Protein AF-A0A9P6R506-F1 (afdb_monomer_lite)

Organism: NCBI:txid979702

pLDDT: mean 76.03, std 22.1, range [36.62, 98.19]

Radius of gyration: 35.05 Å; chains: 1; bounding box: 79×46×86 Å

Foldseek 3Di:
DDDDDDDDDDDDDDDDDDDDDDDDDPPPPPPPDDPPPPPPPPDDDPVQVVQVVFFPPDDPPDRGDPPDDTDGDDQADEDEPCVVVVVVVCVVVVNPDDPDPVRYDYDDDPPPPDPDDD

Structure (mmCIF, N/CA/C/O backbone):
data_AF-A0A9P6R506-F1
#
_entry.id   AF-A0A9P6R506-F1
#
loop_
_atom_site.group_PDB
_atom_site.id
_atom_site.type_symbol
_atom_site.label_atom_id
_atom_site.label_alt_id
_atom_site.label_comp_id
_atom_site.label_asym_id
_atom_site.label_entity_id
_atom_site.label_seq_id
_atom_site.pdbx_PDB_ins_code
_atom_site.Cartn_x
_atom_site.Cartn_y
_atom_site.Cartn_z
_atom_site.occupancy
_atom_site.B_iso_or_equiv
_atom_site.auth_seq_id
_atom_site.auth_comp_id
_atom_site.auth_asym_id
_atom_site.auth_atom_id
_atom_site.pdbx_PDB_model_num
ATOM 1 N N . MET A 1 1 ? -40.467 -26.828 16.842 1.00 45.66 1 MET A N 1
ATOM 2 C CA . MET A 1 1 ? -41.068 -27.716 17.862 1.00 45.66 1 MET A CA 1
ATOM 3 C C . MET A 1 1 ? -39.924 -28.580 18.375 1.00 45.66 1 MET A C 1
ATOM 5 O O . MET A 1 1 ? -39.411 -29.373 17.611 1.00 45.66 1 MET A O 1
ATOM 9 N N . LEU A 1 2 ? -39.265 -28.214 19.471 1.00 39.72 2 LEU A N 1
ATOM 10 C CA . LEU A 1 2 ? -39.576 -28.693 20.820 1.00 39.72 2 LEU A CA 1
ATOM 11 C C . LEU A 1 2 ? -39.071 -27.679 21.862 1.00 39.72 2 LEU A C 1
ATOM 13 O O . LEU A 1 2 ? -37.949 -27.188 21.780 1.00 39.72 2 LEU A O 1
ATOM 17 N N . ARG A 1 3 ? -39.958 -27.347 22.804 1.00 39.25 3 ARG A N 1
ATOM 18 C CA . ARG A 1 3 ? -39.741 -26.501 23.982 1.00 39.25 3 ARG A CA 1
ATOM 19 C C . ARG A 1 3 ? -39.314 -27.385 25.157 1.00 39.25 3 ARG A C 1
ATOM 21 O O . ARG A 1 3 ? -39.939 -28.415 25.372 1.00 39.25 3 ARG A O 1
ATOM 28 N N . PHE A 1 4 ? -38.375 -26.914 25.969 1.00 42.75 4 PHE A N 1
ATOM 29 C CA . PHE A 1 4 ? -38.171 -27.350 27.357 1.00 42.75 4 PHE A CA 1
ATOM 30 C C . PHE A 1 4 ? -38.017 -26.059 28.180 1.00 42.75 4 PHE A C 1
ATOM 32 O O . PHE A 1 4 ? -37.032 -25.350 28.028 1.00 42.75 4 PHE A O 1
ATOM 39 N N . SER A 1 5 ? -39.106 -25.476 28.690 1.00 37.62 5 SER A N 1
ATOM 40 C CA . SER A 1 5 ? -39.784 -25.747 29.973 1.00 37.62 5 SER A CA 1
ATOM 41 C C . SER A 1 5 ? -38.892 -25.476 31.189 1.00 37.62 5 SER A C 1
ATOM 43 O O . SER A 1 5 ? -38.139 -26.334 31.634 1.00 37.62 5 SER A O 1
ATOM 45 N N . THR A 1 6 ? -39.008 -24.260 31.720 1.00 48.84 6 THR A N 1
ATOM 46 C CA . THR A 1 6 ? -38.507 -23.838 33.032 1.00 48.84 6 THR A CA 1
ATOM 47 C C . THR A 1 6 ? -39.394 -24.397 34.152 1.00 48.84 6 THR A C 1
ATOM 49 O O . THR A 1 6 ? -40.605 -24.512 33.953 1.00 48.84 6 THR A O 1
ATOM 52 N N . PRO A 1 7 ? -38.866 -24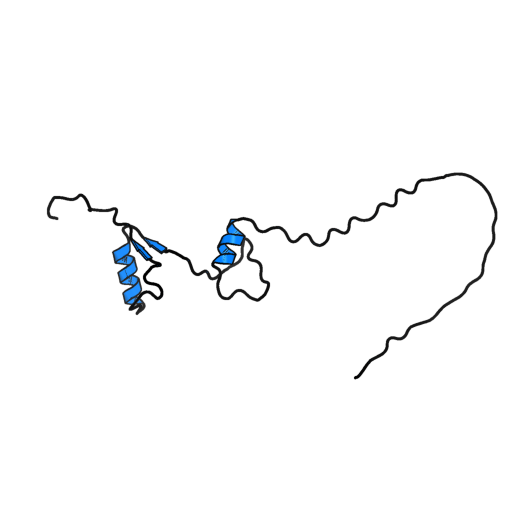.667 35.358 1.00 46.44 7 PRO A N 1
ATOM 53 C CA . PRO A 1 7 ? -39.684 -24.716 36.557 1.00 46.44 7 PRO A CA 1
ATOM 54 C C . PRO A 1 7 ? -39.707 -23.333 37.215 1.00 46.44 7 PRO A C 1
ATOM 56 O O . PRO A 1 7 ? -38.681 -22.787 37.623 1.00 46.44 7 PRO A O 1
ATOM 59 N N . SER A 1 8 ? -40.906 -22.764 37.289 1.00 37.78 8 SER A N 1
ATOM 60 C CA . SER A 1 8 ? -41.249 -21.655 38.167 1.00 37.78 8 SER A CA 1
ATOM 61 C C . SER A 1 8 ? -41.817 -22.189 39.487 1.00 37.78 8 SER A C 1
ATOM 63 O O . SER A 1 8 ? -42.319 -23.309 39.547 1.00 37.78 8 SER A O 1
ATOM 65 N N . LEU A 1 9 ? -41.802 -21.306 40.492 1.00 40.38 9 LEU A N 1
ATOM 66 C CA . LEU A 1 9 ? -42.600 -21.306 41.724 1.00 40.38 9 LEU A CA 1
ATOM 67 C C . LEU A 1 9 ? -42.123 -22.192 42.882 1.00 40.38 9 LEU A C 1
ATOM 69 O O . LEU A 1 9 ? -42.358 -23.390 42.920 1.00 40.38 9 LEU A O 1
ATOM 73 N N . LEU A 1 10 ? -41.678 -21.514 43.943 1.00 40.06 10 LEU A N 1
ATOM 74 C CA . LEU A 1 10 ? -42.286 -21.699 45.258 1.00 40.06 10 LEU A CA 1
ATOM 75 C C . LEU A 1 10 ? -42.409 -20.342 45.958 1.00 40.06 10 LEU A C 1
ATOM 77 O O . LEU A 1 10 ? -41.441 -19.635 46.224 1.00 40.06 10 LEU A O 1
ATOM 81 N N . ARG A 1 11 ? -43.670 -19.979 46.172 1.00 38.72 11 ARG A N 1
ATOM 82 C CA . ARG A 1 11 ? -44.176 -18.795 46.853 1.00 38.72 11 ARG A CA 1
ATOM 83 C C . ARG A 1 11 ? -44.327 -19.160 48.327 1.00 38.72 11 ARG A C 1
ATOM 85 O O . ARG A 1 11 ? -45.177 -19.987 48.642 1.00 38.72 11 ARG A O 1
ATOM 92 N N . SER A 1 12 ? -43.559 -18.545 49.222 1.00 40.38 12 SER A N 1
ATOM 93 C CA . SER A 1 12 ? -43.877 -18.546 50.652 1.00 40.38 12 SER A CA 1
ATOM 94 C C . SER A 1 12 ? -44.577 -17.235 51.012 1.00 40.38 12 SER A C 1
ATOM 96 O O . SER A 1 12 ? -44.123 -16.141 50.684 1.00 40.38 12 SER A O 1
ATOM 98 N N . HIS A 1 13 ? -45.744 -17.365 51.637 1.00 37.62 13 HIS A N 1
ATOM 99 C CA . HIS A 1 13 ? -46.406 -16.275 52.340 1.00 37.62 13 HIS A CA 1
ATOM 100 C C . HIS A 1 13 ? -45.893 -16.265 53.775 1.00 37.62 13 HIS A C 1
ATOM 102 O O . HIS A 1 13 ? -45.792 -17.329 54.383 1.00 37.62 13 HIS A O 1
ATOM 108 N N . SER A 1 14 ? -45.678 -15.081 54.343 1.00 39.38 14 SER A N 1
ATOM 109 C CA . SER A 1 14 ? -45.811 -14.901 55.787 1.00 39.38 14 SER A CA 1
ATOM 110 C C . SER A 1 14 ? -46.214 -13.463 56.123 1.00 39.38 14 SER A C 1
ATOM 112 O O . SER A 1 14 ? -45.450 -12.525 55.930 1.00 39.38 14 SER A O 1
ATOM 114 N N . VAL A 1 15 ? -47.485 -13.355 56.517 1.00 47.72 15 VAL A N 1
ATOM 115 C CA . VAL A 1 15 ? -48.096 -12.563 57.599 1.00 47.72 15 VAL A CA 1
ATOM 116 C C . VAL A 1 15 ? -47.646 -11.109 57.841 1.00 47.72 15 VAL A C 1
ATOM 118 O O . VAL A 1 15 ? -46.525 -10.819 58.246 1.00 47.72 15 VAL A O 1
ATOM 121 N N . SER A 1 16 ? -48.632 -10.210 57.716 1.00 36.62 16 SER A N 1
ATOM 122 C CA . SER A 1 16 ? -48.653 -8.822 58.190 1.00 36.62 16 SER A CA 1
ATOM 123 C C . SER A 1 16 ? -48.391 -8.690 59.693 1.00 36.62 16 SER A C 1
ATOM 125 O O . SER A 1 16 ? -49.169 -9.183 60.506 1.00 36.62 16 SER A O 1
ATOM 127 N N . GLY A 1 17 ? -47.375 -7.906 60.053 1.00 40.00 17 GLY A N 1
ATOM 128 C CA . GLY A 1 17 ? -47.229 -7.301 61.375 1.00 40.00 17 GLY A CA 1
ATOM 129 C C . GLY A 1 17 ? -47.443 -5.793 61.277 1.00 40.00 17 GLY A C 1
ATOM 130 O O . GLY A 1 17 ? -46.624 -5.085 60.696 1.00 40.00 17 GLY A O 1
ATOM 131 N N . PHE A 1 18 ? -48.556 -5.306 61.822 1.00 40.38 18 PHE A N 1
ATOM 132 C CA . PHE A 1 18 ? -48.817 -3.884 62.016 1.00 40.38 18 PHE A CA 1
ATOM 133 C C . PHE A 1 18 ? -48.122 -3.412 63.296 1.00 40.38 18 PHE A C 1
ATOM 135 O O . PHE A 1 18 ? -48.472 -3.863 64.382 1.00 40.38 18 PHE A O 1
ATOM 142 N N . TYR A 1 19 ? -47.211 -2.446 63.176 1.00 39.44 19 TYR A N 1
ATOM 143 C CA . TYR A 1 19 ? -46.828 -1.572 64.282 1.00 39.44 19 TYR A CA 1
ATOM 144 C C . TYR A 1 19 ? -46.882 -0.120 63.806 1.00 39.44 19 TYR A C 1
ATOM 146 O O . TYR A 1 19 ? -46.139 0.302 62.923 1.00 39.44 19 TYR A O 1
ATOM 154 N N . HIS A 1 20 ? -47.805 0.638 64.390 1.00 39.44 20 HIS A N 1
ATOM 155 C CA . HIS A 1 20 ? -47.770 2.095 64.408 1.00 39.44 20 HIS A CA 1
ATOM 156 C C . HIS A 1 20 ? -46.675 2.538 65.387 1.00 39.44 20 HIS A C 1
ATOM 158 O O . HIS A 1 20 ? -46.758 2.175 66.557 1.00 39.44 20 HIS A O 1
ATOM 164 N N . ASN A 1 21 ? -45.730 3.383 64.962 1.00 38.69 21 ASN A N 1
ATOM 165 C CA . ASN A 1 21 ? -45.522 4.667 65.636 1.00 38.69 21 ASN A CA 1
ATOM 166 C C . ASN A 1 21 ? -44.719 5.667 64.784 1.00 38.69 21 ASN A C 1
ATOM 168 O O . ASN A 1 21 ? -43.627 5.410 64.295 1.00 38.69 21 ASN A O 1
ATOM 172 N N . SER A 1 22 ? -45.342 6.825 64.668 1.00 39.78 22 SER A N 1
ATOM 173 C CA . SER A 1 22 ? -44.932 8.173 64.307 1.00 39.78 22 SER A CA 1
ATOM 174 C C . SER A 1 22 ? -43.455 8.601 64.469 1.00 39.78 22 SER A C 1
ATOM 176 O O . SER A 1 22 ? -42.864 8.466 65.536 1.00 39.78 22 SER A O 1
ATOM 178 N N . ARG A 1 23 ? -43.039 9.396 63.466 1.00 44.09 23 ARG A N 1
ATOM 179 C CA . ARG A 1 23 ? -42.157 10.590 63.474 1.00 44.09 23 ARG A CA 1
ATOM 180 C C . ARG A 1 23 ? -40.739 10.461 62.875 1.00 44.09 23 ARG A C 1
ATOM 182 O O . ARG A 1 23 ? -39.934 9.630 63.263 1.00 44.09 23 ARG A O 1
ATOM 189 N N . ILE A 1 24 ? -40.455 11.499 62.075 1.00 49.84 24 ILE A N 1
ATOM 190 C CA . ILE A 1 24 ? -39.170 12.116 61.694 1.00 49.84 24 ILE A CA 1
ATOM 191 C C . ILE A 1 24 ? -38.454 11.549 60.458 1.00 49.84 24 ILE A C 1
ATOM 193 O O . ILE A 1 24 ? -37.938 10.440 60.454 1.00 49.84 24 ILE A O 1
ATOM 197 N N . GLY A 1 25 ? -38.324 12.422 59.450 1.00 42.69 25 GLY A N 1
ATOM 198 C CA . GLY A 1 25 ? -37.244 12.373 58.468 1.00 42.69 25 GLY A CA 1
ATOM 199 C C . GLY A 1 25 ? -37.703 12.113 57.042 1.00 42.69 25 GLY A C 1
ATOM 200 O O . GLY A 1 25 ? -37.516 11.021 56.519 1.00 42.69 25 GLY A O 1
ATOM 201 N N . SER A 1 26 ? -38.221 13.136 56.363 1.00 50.22 26 SER A N 1
ATOM 202 C CA . SER A 1 26 ? -38.190 13.189 54.901 1.00 50.22 26 SER A CA 1
ATOM 203 C C . SER A 1 26 ? -36.733 13.324 54.448 1.00 50.22 26 SER A C 1
ATOM 205 O O . SER A 1 26 ? -36.273 14.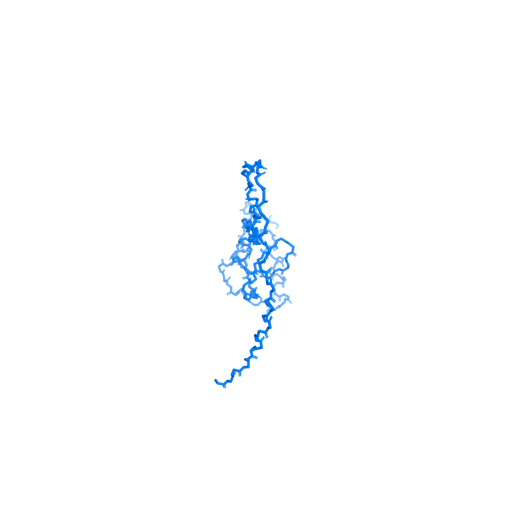411 54.098 1.00 50.22 26 SER A O 1
ATOM 207 N N . SER A 1 27 ? -35.979 12.225 54.490 1.00 54.66 27 SER A N 1
ATOM 208 C CA . SER A 1 27 ? -34.768 12.124 53.697 1.00 54.66 27 SER A CA 1
ATOM 209 C C . SER A 1 27 ? -35.229 11.948 52.254 1.00 54.66 27 SER A C 1
ATOM 211 O O . SER A 1 27 ? -35.790 10.924 51.862 1.00 54.66 27 SER A O 1
ATOM 213 N N . LEU A 1 28 ? -35.043 12.991 51.444 1.00 57.84 28 LEU A N 1
ATOM 214 C CA . LEU A 1 28 ? -34.932 12.823 50.003 1.00 57.84 28 LEU A CA 1
ATOM 215 C C . LEU A 1 28 ? -33.736 11.898 49.787 1.00 57.84 28 LEU A C 1
ATOM 217 O O . LEU A 1 28 ? -32.598 12.344 49.663 1.00 57.84 28 LEU A O 1
ATOM 221 N N . ALA A 1 29 ? -33.989 10.591 49.828 1.00 60.06 29 ALA A N 1
ATOM 222 C CA . ALA A 1 29 ? -33.046 9.587 49.400 1.00 60.06 29 ALA A CA 1
ATOM 223 C C . ALA A 1 29 ? -32.794 9.865 47.920 1.00 60.06 29 ALA A C 1
ATOM 225 O O . ALA A 1 29 ? -33.561 9.454 47.048 1.00 60.06 29 ALA A O 1
ATOM 226 N N . TYR A 1 30 ? -31.743 10.638 47.656 1.00 57.91 30 TYR A N 1
ATOM 227 C CA . TYR A 1 30 ? -31.151 10.808 46.346 1.00 57.91 30 TYR A CA 1
ATOM 228 C C . TYR A 1 30 ? -30.805 9.394 45.882 1.00 57.91 30 TYR A C 1
ATOM 230 O O . TYR A 1 30 ? -29.798 8.822 46.304 1.00 57.91 30 TYR A O 1
ATOM 238 N N . ARG A 1 31 ? -31.699 8.770 45.104 1.00 61.91 31 ARG A N 1
ATOM 239 C CA . ARG A 1 31 ? -31.432 7.477 44.478 1.00 61.91 31 ARG A CA 1
ATOM 240 C C . ARG A 1 31 ? -30.222 7.708 43.589 1.00 61.91 31 ARG A C 1
ATOM 242 O O . ARG A 1 31 ? -30.350 8.248 42.495 1.00 61.91 31 ARG A O 1
ATOM 249 N N . ARG A 1 32 ? -29.041 7.341 44.081 1.00 62.81 32 ARG A N 1
ATOM 250 C CA . ARG A 1 32 ? -27.844 7.206 43.261 1.00 62.81 32 ARG A CA 1
ATOM 251 C C . ARG A 1 32 ? -28.146 6.076 42.288 1.00 62.81 32 ARG A C 1
ATOM 253 O O . ARG A 1 32 ? -27.999 4.905 42.623 1.00 62.81 32 ARG A O 1
ATOM 260 N N . MET A 1 33 ? -28.668 6.428 41.119 1.00 68.94 33 MET A N 1
ATOM 261 C CA . MET A 1 33 ? -28.705 5.505 40.000 1.00 68.94 33 MET A CA 1
ATOM 262 C C . MET A 1 33 ? -27.252 5.220 39.642 1.00 68.94 33 MET A C 1
ATOM 264 O O . MET A 1 33 ? -26.480 6.141 39.375 1.00 68.94 33 MET A O 1
ATOM 268 N N . LEU A 1 34 ? -26.860 3.952 39.718 1.00 68.12 34 LEU A N 1
ATOM 269 C CA . LEU A 1 34 ? -25.577 3.516 39.192 1.00 68.12 34 LEU A CA 1
ATOM 270 C C . LEU A 1 34 ? -25.589 3.827 37.694 1.00 68.12 34 LEU A C 1
ATOM 272 O O . LEU A 1 34 ? -26.458 3.340 36.972 1.00 68.12 34 LEU A O 1
ATOM 276 N N . ALA A 1 35 ? -24.663 4.670 37.240 1.00 68.50 35 ALA A N 1
ATOM 277 C CA . ALA A 1 35 ? -24.466 4.904 35.821 1.00 68.50 35 ALA A CA 1
ATOM 278 C C . ALA A 1 35 ? -24.016 3.580 35.197 1.00 68.50 35 ALA A C 1
ATOM 280 O O . ALA A 1 35 ? -22.897 3.126 35.425 1.00 68.50 35 ALA A O 1
ATOM 281 N N . THR A 1 36 ? -24.904 2.925 34.450 1.00 59.38 36 THR A N 1
ATOM 282 C CA . THR A 1 36 ? -24.515 1.813 33.590 1.00 59.38 36 THR A CA 1
ATOM 283 C C . THR A 1 36 ? -23.682 2.412 32.469 1.00 59.38 36 THR A C 1
ATOM 285 O O . THR A 1 36 ? -24.216 2.946 31.501 1.00 59.38 36 THR A O 1
ATOM 288 N N . THR A 1 37 ? -22.360 2.384 32.611 1.00 60.94 37 THR A N 1
ATOM 289 C CA . THR A 1 37 ? -21.473 2.573 31.472 1.00 60.94 37 THR A CA 1
ATOM 290 C C . THR A 1 37 ? -21.696 1.375 30.561 1.00 60.94 37 THR A C 1
ATOM 292 O O . THR A 1 37 ? -21.141 0.299 30.770 1.00 60.94 37 THR A O 1
ATOM 295 N N . THR A 1 38 ? -22.559 1.534 29.554 1.00 58.88 38 THR A N 1
ATOM 296 C CA . THR A 1 38 ? -22.519 0.690 28.359 1.00 58.88 38 THR A CA 1
ATOM 297 C C . THR A 1 38 ? -21.053 0.624 27.974 1.00 58.88 38 THR A C 1
ATOM 299 O O . THR A 1 38 ? -20.453 1.687 27.818 1.00 58.88 38 THR A O 1
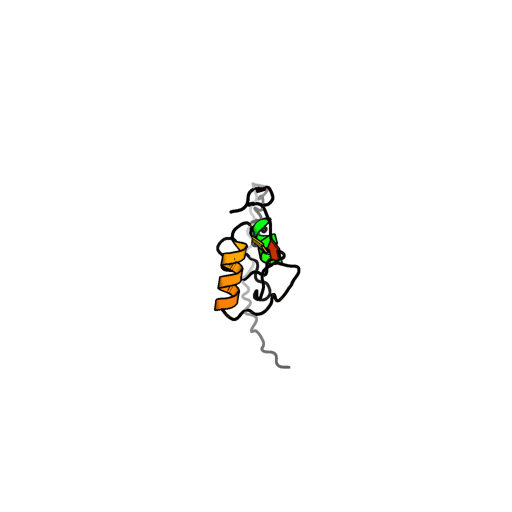ATOM 302 N N . THR A 1 39 ? -20.458 -0.571 27.943 1.00 59.28 39 THR A N 1
ATOM 303 C CA . THR A 1 39 ? -19.044 -0.793 27.605 1.00 59.28 39 THR A CA 1
ATOM 304 C C . THR A 1 39 ? -18.667 0.119 26.447 1.00 59.28 39 THR A C 1
ATOM 306 O O . THR A 1 39 ? -19.066 -0.131 25.308 1.00 59.28 39 THR A O 1
ATOM 309 N N . ALA A 1 40 ? -18.016 1.240 26.759 1.00 61.62 40 ALA A N 1
ATOM 310 C CA . ALA A 1 40 ? -17.825 2.301 25.793 1.00 61.62 40 ALA A CA 1
ATOM 311 C C . ALA A 1 40 ? -16.792 1.776 24.810 1.00 61.62 40 ALA A C 1
ATOM 313 O O . ALA A 1 40 ? -15.606 1.692 25.141 1.00 61.62 40 ALA A O 1
ATOM 314 N N . VAL A 1 41 ? -17.259 1.348 23.635 1.00 72.69 41 VAL A N 1
ATOM 315 C CA . VAL A 1 41 ? -16.387 0.981 22.525 1.00 72.69 41 VAL A CA 1
ATOM 316 C C . VAL A 1 41 ? -15.515 2.199 22.283 1.00 72.69 41 VAL A C 1
ATOM 318 O O . VAL A 1 41 ? -16.007 3.245 21.862 1.00 72.69 41 VAL A O 1
ATOM 321 N N . GLN A 1 42 ? -14.234 2.083 22.628 1.00 84.75 42 GLN A N 1
ATOM 322 C CA . GLN A 1 42 ? -13.306 3.191 22.478 1.00 84.75 42 GLN A CA 1
ATOM 323 C C . GLN A 1 42 ? -13.311 3.608 21.006 1.00 84.75 42 GLN A C 1
ATOM 325 O O . GLN A 1 42 ? -13.138 2.746 20.138 1.00 84.75 42 GLN A O 1
ATOM 330 N N . PRO A 1 43 ? -13.560 4.882 20.676 1.00 92.44 43 PRO A N 1
ATOM 331 C CA . PRO A 1 43 ? -13.580 5.304 19.286 1.00 92.44 43 PRO A CA 1
ATOM 332 C C . PRO A 1 43 ? -12.210 5.045 18.652 1.00 92.44 43 PRO A C 1
ATOM 334 O O . PRO A 1 43 ? -11.181 5.182 19.308 1.00 92.44 43 PRO A O 1
ATOM 337 N N . GLN A 1 44 ? -12.189 4.633 17.384 1.00 96.38 44 GLN A N 1
ATOM 338 C CA . GLN A 1 44 ? -10.926 4.505 16.660 1.00 96.38 44 GLN A CA 1
ATOM 339 C C . GLN A 1 44 ? -10.336 5.878 16.354 1.00 96.38 44 GLN A C 1
ATOM 341 O O . GLN A 1 44 ? -11.063 6.802 15.958 1.00 96.38 44 GLN A O 1
ATOM 346 N N . ASN A 1 45 ? -9.015 5.986 16.458 1.00 97.44 45 ASN A N 1
ATOM 347 C CA . ASN A 1 45 ? -8.302 7.150 15.949 1.00 97.44 45 ASN A CA 1
ATOM 348 C C . ASN A 1 45 ? -8.248 7.133 14.405 1.00 97.44 45 ASN A C 1
ATOM 350 O O . ASN A 1 45 ? -8.678 6.184 13.743 1.00 97.44 45 ASN A O 1
ATOM 354 N N . MET A 1 46 ? -7.749 8.215 13.807 1.00 98.19 46 MET A N 1
ATOM 355 C CA . MET A 1 46 ? -7.695 8.347 12.347 1.00 98.19 46 MET A CA 1
ATOM 356 C C . MET A 1 46 ? -6.797 7.292 11.684 1.00 98.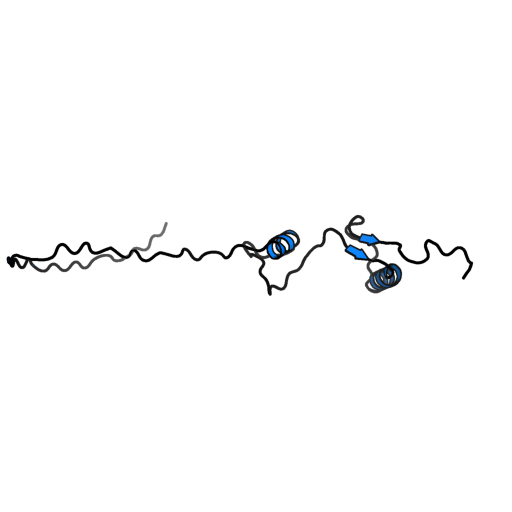19 46 MET A C 1
ATOM 358 O O . MET A 1 46 ? -7.154 6.779 10.627 1.00 98.19 46 MET A O 1
ATOM 362 N N . ILE A 1 47 ? -5.675 6.934 12.311 1.00 97.56 47 ILE A N 1
ATOM 363 C CA . ILE A 1 47 ? -4.735 5.937 11.786 1.00 97.56 47 ILE A CA 1
ATOM 364 C C . ILE A 1 47 ? -5.381 4.552 11.774 1.00 97.56 47 ILE A C 1
ATOM 366 O O . ILE A 1 47 ? -5.364 3.891 10.743 1.00 97.56 47 ILE A O 1
ATOM 370 N N . GLU A 1 48 ? -6.027 4.144 12.867 1.00 97.75 48 GLU A N 1
ATOM 371 C CA . GLU A 1 48 ? -6.748 2.867 12.959 1.00 97.75 48 GLU A CA 1
ATOM 372 C C . GLU A 1 48 ? -7.826 2.747 11.873 1.00 97.75 48 GLU A C 1
ATOM 374 O O . GLU A 1 48 ? -7.931 1.715 11.213 1.00 97.75 48 GLU A O 1
ATOM 379 N N . LYS A 1 49 ? -8.571 3.830 11.614 1.00 97.69 49 LYS A N 1
ATOM 380 C CA . LYS A 1 49 ? -9.571 3.876 10.535 1.00 97.69 49 LYS A CA 1
ATOM 381 C C . LYS A 1 49 ? -8.944 3.750 9.146 1.00 97.69 49 LYS A C 1
ATOM 383 O O . LYS A 1 49 ? -9.479 3.033 8.303 1.00 97.69 49 LYS A O 1
ATOM 388 N N . ILE A 1 50 ? -7.831 4.443 8.892 1.00 98.00 50 ILE A N 1
ATOM 389 C CA . ILE A 1 50 ? -7.113 4.364 7.611 1.00 98.00 50 ILE A CA 1
ATOM 390 C C . ILE A 1 50 ? -6.575 2.949 7.400 1.00 98.00 50 ILE A C 1
ATOM 392 O O . ILE A 1 50 ? -6.805 2.361 6.348 1.00 98.00 50 ILE A O 1
ATOM 396 N N . VAL A 1 51 ? -5.914 2.374 8.405 1.00 97.88 51 VAL A N 1
ATOM 397 C CA . VAL A 1 51 ? -5.376 1.013 8.328 1.00 97.88 51 VAL A CA 1
ATOM 398 C C . VAL A 1 51 ? -6.503 0.007 8.099 1.00 97.88 51 VAL A C 1
ATOM 400 O O . VAL A 1 51 ? -6.403 -0.804 7.182 1.00 97.88 51 VAL A O 1
ATOM 403 N N . GLN A 1 52 ? -7.609 0.103 8.845 1.00 97.62 52 GLN A N 1
ATOM 404 C CA . GLN A 1 52 ? -8.767 -0.773 8.655 1.00 97.62 52 GLN A CA 1
ATOM 405 C C . GLN A 1 52 ? -9.363 -0.670 7.247 1.00 97.62 52 GLN A C 1
ATOM 407 O O . GLN A 1 52 ? -9.779 -1.683 6.693 1.00 97.62 52 GLN A O 1
ATOM 412 N N . ARG A 1 53 ? -9.375 0.522 6.637 1.00 97.12 53 ARG A N 1
ATOM 413 C CA . ARG A 1 53 ? -9.868 0.719 5.264 1.00 97.12 53 ARG A CA 1
ATOM 414 C C . ARG A 1 53 ? -9.052 -0.050 4.218 1.00 97.12 53 ARG A C 1
ATOM 416 O O . ARG A 1 53 ? -9.629 -0.503 3.233 1.00 97.12 53 ARG A O 1
ATOM 423 N N . TYR A 1 54 ? -7.738 -0.178 4.411 1.00 98.00 54 TYR A N 1
ATOM 424 C CA . TYR A 1 54 ? -6.839 -0.889 3.488 1.00 98.00 54 TYR A CA 1
ATOM 425 C C . TYR A 1 54 ? -6.529 -2.327 3.917 1.00 98.00 54 TYR A C 1
ATOM 427 O O . TYR A 1 54 ? -5.825 -3.040 3.195 1.00 98.00 54 TYR A O 1
ATOM 435 N N . ALA A 1 55 ? -7.027 -2.758 5.075 1.00 97.94 55 ALA A N 1
ATOM 436 C CA . ALA A 1 55 ? -6.834 -4.107 5.567 1.00 97.94 55 ALA A CA 1
ATOM 437 C C . ALA A 1 55 ? -7.562 -5.124 4.677 1.00 97.94 55 ALA A C 1
ATOM 439 O O . ALA A 1 55 ? -8.653 -4.878 4.160 1.00 97.94 55 ALA A O 1
ATOM 440 N N . VAL A 1 56 ? -6.936 -6.278 4.490 1.00 97.12 56 VAL A N 1
ATOM 441 C CA . VAL A 1 56 ? -7.492 -7.406 3.742 1.00 97.12 56 VAL A CA 1
ATOM 442 C C . VAL A 1 56 ? -7.584 -8.613 4.658 1.00 97.12 56 VAL A C 1
ATOM 444 O O . VAL A 1 56 ? -6.830 -8.719 5.622 1.00 97.12 56 VAL A O 1
ATOM 447 N N . ASP A 1 57 ? -8.531 -9.499 4.359 1.00 96.19 57 ASP A N 1
ATOM 448 C CA . ASP A 1 57 ? -8.712 -10.769 5.069 1.00 96.19 57 ASP A CA 1
ATOM 449 C C . ASP A 1 57 ? -8.967 -10.612 6.585 1.00 96.19 57 ASP A C 1
ATOM 451 O O . ASP A 1 57 ? -8.656 -11.497 7.380 1.00 96.19 57 ASP A O 1
ATOM 455 N N . LEU A 1 58 ? -9.573 -9.486 6.993 1.00 95.56 58 LEU A N 1
ATOM 456 C CA . LEU A 1 58 ? -10.035 -9.287 8.366 1.00 95.56 58 LEU A CA 1
ATOM 457 C C . LEU A 1 58 ? -11.242 -10.197 8.675 1.00 95.56 58 LEU A C 1
ATOM 459 O O . LEU A 1 58 ? -12.196 -10.234 7.890 1.00 95.56 58 LEU A O 1
ATOM 463 N N . PRO A 1 59 ? -11.257 -10.870 9.839 1.00 94.06 59 PRO A N 1
ATOM 464 C CA . PRO A 1 59 ? -12.434 -11.538 10.369 1.00 94.06 59 PRO A CA 1
ATOM 465 C C . PRO A 1 59 ? -13.665 -10.621 10.418 1.00 94.06 59 PRO A C 1
ATOM 467 O O . PRO A 1 59 ? -13.542 -9.423 10.706 1.00 94.06 59 PRO A O 1
ATOM 470 N N . PRO A 1 60 ? -14.875 -11.170 10.208 1.00 91.69 60 PRO A N 1
ATOM 471 C CA . PRO A 1 60 ? -16.104 -10.402 10.336 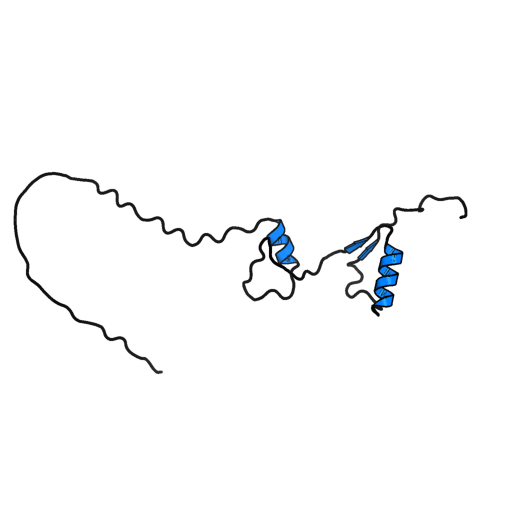1.00 91.69 60 PRO A CA 1
ATOM 472 C C . PRO A 1 60 ? -16.187 -9.703 11.696 1.00 91.69 60 PRO A C 1
ATOM 474 O O . PRO A 1 60 ? -15.974 -10.323 12.737 1.00 91.69 60 PRO A O 1
ATOM 477 N N . ASN A 1 61 ? -16.536 -8.417 11.682 1.00 89.38 61 ASN A N 1
ATOM 478 C CA . ASN A 1 61 ? -16.681 -7.565 12.869 1.00 89.38 61 ASN A CA 1
ATOM 479 C C . ASN A 1 61 ? -15.388 -7.290 13.661 1.00 89.38 61 ASN A C 1
ATOM 481 O O . ASN A 1 61 ? -15.462 -6.680 14.730 1.00 89.38 61 ASN A O 1
ATOM 485 N N . GLN A 1 62 ? -14.205 -7.666 13.158 1.00 93.00 62 GLN A N 1
ATOM 486 C CA . GLN A 1 62 ? -12.957 -7.229 13.779 1.00 93.00 62 GLN A CA 1
ATOM 487 C C . GLN A 1 62 ? -12.728 -5.733 13.531 1.00 93.00 62 GLN A C 1
ATOM 489 O O . GLN A 1 62 ? -12.831 -5.233 12.411 1.00 93.00 62 GLN A O 1
ATOM 494 N N . THR A 1 63 ? -12.398 -5.016 14.603 1.00 95.06 63 THR A N 1
ATOM 495 C CA . THR A 1 63 ? -11.992 -3.608 14.560 1.00 95.06 63 THR A CA 1
ATOM 496 C C . THR A 1 63 ? -10.486 -3.534 14.752 1.00 95.06 63 THR A C 1
ATOM 498 O O . THR A 1 63 ? -9.994 -4.082 15.734 1.00 95.06 63 THR A O 1
ATOM 501 N N . VAL A 1 64 ? -9.771 -2.855 13.852 1.00 96.62 64 VAL A N 1
ATOM 502 C CA . VAL A 1 64 ? -8.309 -2.709 13.956 1.00 96.62 64 VAL A CA 1
ATOM 503 C C . VAL A 1 64 ? -7.952 -1.766 15.100 1.00 96.62 64 VAL A C 1
ATOM 505 O O . VAL A 1 64 ? -8.545 -0.689 15.230 1.00 96.62 64 VAL A O 1
ATOM 508 N N . ARG A 1 65 ? -6.963 -2.151 15.903 1.00 96.62 65 ARG A N 1
ATOM 509 C CA . ARG A 1 65 ? -6.409 -1.361 17.005 1.00 96.62 65 ARG A CA 1
ATOM 510 C C . ARG A 1 65 ? -4.892 -1.287 16.940 1.00 96.62 65 ARG A C 1
ATOM 512 O O . ARG A 1 65 ? -4.230 -2.111 16.316 1.00 96.62 65 ARG A O 1
ATOM 519 N N . SER A 1 66 ? -4.333 -0.276 17.599 1.00 96.12 66 SER A N 1
ATOM 520 C CA . SER A 1 66 ? -2.884 -0.206 17.805 1.00 96.12 66 SER A CA 1
ATOM 521 C C . SER A 1 66 ? -2.364 -1.483 18.478 1.00 96.12 66 SER A C 1
ATOM 523 O O . SER A 1 66 ? -2.919 -1.925 19.483 1.00 96.12 66 SER A O 1
ATOM 525 N N . GLY A 1 67 ? -1.294 -2.056 17.926 1.00 95.69 67 GLY A N 1
ATOM 526 C CA . GLY A 1 67 ? -0.724 -3.334 18.361 1.00 95.69 67 GLY A CA 1
ATOM 527 C C . GLY A 1 67 ? -1.174 -4.542 17.534 1.00 95.69 67 GLY A C 1
ATOM 528 O O . GLY A 1 67 ? -0.534 -5.588 17.620 1.00 95.69 67 GLY A O 1
ATOM 529 N N . ASP A 1 68 ? -2.205 -4.401 16.697 1.00 95.69 68 ASP A N 1
ATOM 530 C CA . ASP A 1 68 ? -2.628 -5.476 15.802 1.00 95.69 68 ASP A CA 1
ATOM 531 C C . ASP A 1 68 ? -1.606 -5.709 14.680 1.00 95.69 68 ASP A C 1
ATOM 533 O O . ASP A 1 68 ? -1.120 -4.773 14.037 1.00 95.69 68 ASP A O 1
ATOM 537 N N . PHE A 1 69 ? -1.347 -6.982 14.376 1.00 96.44 69 PHE A N 1
ATOM 538 C CA . PHE A 1 69 ? -0.720 -7.378 13.118 1.00 96.44 69 PHE A CA 1
ATOM 539 C C . PHE A 1 69 ? -1.792 -7.508 12.043 1.00 96.44 69 PHE A C 1
ATOM 541 O O .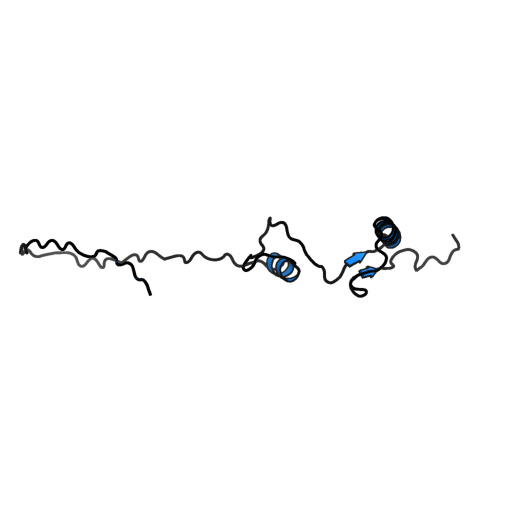 PHE A 1 69 ? -2.715 -8.313 12.159 1.00 96.44 69 PHE A O 1
ATOM 548 N N . VAL A 1 70 ? -1.655 -6.721 10.981 1.00 96.94 70 VAL A N 1
ATOM 549 C CA . VAL A 1 70 ? -2.631 -6.655 9.893 1.00 96.94 70 VAL A CA 1
ATOM 550 C C . VAL A 1 70 ? -1.960 -6.862 8.544 1.00 96.94 70 VAL A C 1
ATOM 552 O O . VAL A 1 70 ? -0.828 -6.434 8.319 1.00 96.94 70 VAL A O 1
ATOM 555 N N . THR A 1 71 ? -2.693 -7.475 7.618 1.00 98.00 71 THR A N 1
ATOM 556 C CA . THR A 1 71 ? -2.322 -7.481 6.201 1.00 98.00 71 THR A CA 1
ATOM 557 C C . THR A 1 71 ? -3.044 -6.330 5.522 1.00 98.00 71 THR A C 1
ATOM 559 O O . THR A 1 71 ? -4.263 -6.211 5.638 1.00 98.00 71 THR A O 1
ATOM 562 N N . ILE A 1 72 ? -2.308 -5.483 4.803 1.00 97.31 72 ILE A N 1
ATOM 563 C CA . ILE A 1 72 ? -2.877 -4.351 4.067 1.00 97.31 72 ILE A CA 1
ATOM 564 C C . ILE A 1 72 ? -2.606 -4.468 2.572 1.00 97.31 72 ILE A C 1
ATOM 566 O O . ILE A 1 72 ? -1.620 -5.065 2.137 1.00 97.31 72 ILE A O 1
ATOM 570 N N . ARG A 1 73 ? -3.464 -3.829 1.779 1.00 97.31 73 ARG A N 1
ATOM 571 C CA . ARG A 1 73 ? -3.237 -3.587 0.357 1.00 97.31 73 ARG A CA 1
ATOM 572 C C . ARG A 1 73 ? -3.161 -2.079 0.115 1.00 97.31 73 ARG A C 1
ATOM 574 O O . ARG A 1 73 ? -4.208 -1.449 -0.008 1.00 97.31 73 ARG A O 1
ATOM 581 N N . PRO A 1 74 ? -1.953 -1.498 0.046 1.00 96.88 74 PRO A N 1
ATOM 582 C CA . PRO A 1 74 ? -1.785 -0.070 -0.200 1.00 96.88 74 PRO A CA 1
ATOM 583 C C . PRO A 1 74 ? -2.402 0.359 -1.534 1.00 96.88 74 PRO A C 1
ATOM 585 O O . PRO A 1 74 ? -2.453 -0.429 -2.479 1.00 96.88 74 PRO A O 1
ATOM 588 N N . GLU A 1 75 ? -2.821 1.616 -1.642 1.00 96.62 75 GLU A N 1
ATOM 589 C CA . GLU A 1 75 ? -3.309 2.174 -2.910 1.00 96.62 75 GLU A CA 1
ATOM 590 C C . GLU A 1 75 ? -2.165 2.485 -3.874 1.00 96.62 75 GLU A C 1
ATOM 592 O O . GLU A 1 75 ? -2.207 2.083 -5.036 1.00 96.62 75 GLU A O 1
ATOM 597 N N . HIS A 1 76 ? -1.106 3.105 -3.346 1.00 96.94 76 HIS A N 1
ATOM 598 C CA . HIS A 1 76 ? 0.118 3.421 -4.067 1.00 96.94 76 HIS A CA 1
ATOM 599 C C . HIS A 1 76 ? 1.356 2.981 -3.291 1.00 96.94 76 HIS A C 1
ATOM 601 O O . HIS A 1 76 ? 1.354 2.934 -2.060 1.00 96.94 76 HIS A O 1
ATOM 607 N N . ILE A 1 77 ? 2.417 2.660 -4.029 1.00 94.81 77 ILE A N 1
ATOM 608 C CA . ILE A 1 77 ? 3.732 2.321 -3.482 1.00 94.81 77 ILE A CA 1
ATOM 609 C C . ILE A 1 77 ? 4.743 3.213 -4.183 1.00 94.81 77 ILE A C 1
ATOM 611 O O . ILE A 1 77 ? 4.924 3.100 -5.394 1.00 94.81 77 ILE A O 1
ATOM 615 N N . LEU A 1 78 ? 5.383 4.098 -3.427 1.00 94.38 78 LEU A N 1
ATOM 616 C CA . LEU A 1 78 ? 6.375 5.018 -3.961 1.00 94.38 78 LEU A CA 1
ATOM 617 C C . LEU A 1 78 ? 7.782 4.471 -3.733 1.00 94.38 78 LEU A C 1
ATOM 619 O O . LEU A 1 78 ? 8.121 4.046 -2.630 1.00 94.38 78 LEU A O 1
ATOM 623 N N . THR A 1 79 ? 8.613 4.520 -4.769 1.00 92.00 79 THR A N 1
ATOM 624 C CA . THR A 1 79 ? 10.064 4.403 -4.627 1.00 92.00 79 THR A CA 1
ATOM 625 C C . THR A 1 79 ? 10.738 5.549 -5.370 1.00 92.00 79 THR A C 1
ATOM 627 O O . THR A 1 79 ? 10.274 5.991 -6.422 1.00 92.00 79 THR A O 1
ATOM 630 N N . HIS A 1 80 ? 11.826 6.033 -4.790 1.00 89.25 80 HIS A N 1
ATOM 631 C CA . HIS A 1 80 ? 12.766 6.948 -5.413 1.00 89.25 80 HIS A CA 1
ATOM 632 C C . HIS A 1 80 ? 14.156 6.316 -5.285 1.00 89.25 80 HIS A C 1
ATOM 634 O O . HIS A 1 80 ? 14.423 5.604 -4.307 1.00 89.25 80 HIS A O 1
ATOM 640 N N . ASP A 1 81 ? 14.985 6.478 -6.317 1.00 82.94 81 ASP A N 1
ATOM 641 C CA . ASP A 1 81 ? 16.417 6.115 -6.378 1.00 82.94 81 ASP A CA 1
ATOM 642 C C . ASP A 1 81 ? 16.782 4.628 -6.208 1.00 82.94 81 ASP A C 1
ATOM 644 O O . ASP A 1 81 ? 17.883 4.197 -6.539 1.00 82.94 81 ASP A O 1
ATOM 648 N N . ASN A 1 82 ? 15.833 3.798 -5.782 1.00 85.94 82 ASN A N 1
ATOM 649 C CA . ASN A 1 82 ? 16.000 2.369 -5.527 1.00 85.94 82 ASN A CA 1
ATOM 650 C C . ASN A 1 82 ? 15.250 1.496 -6.540 1.00 85.94 82 ASN A C 1
ATOM 652 O O . ASN A 1 82 ? 15.247 0.267 -6.424 1.00 85.94 82 ASN A O 1
ATOM 656 N N . THR A 1 83 ? 14.634 2.108 -7.555 1.00 85.81 83 THR A N 1
ATOM 657 C CA . THR A 1 83 ? 13.821 1.427 -8.571 1.00 85.81 83 THR A CA 1
ATOM 658 C C . THR A 1 83 ? 14.556 0.234 -9.191 1.00 85.81 83 THR A C 1
ATOM 660 O O . THR A 1 83 ? 13.982 -0.847 -9.310 1.00 85.81 83 THR A O 1
ATOM 663 N N . GLY A 1 84 ? 15.850 0.376 -9.508 1.00 87.00 84 GLY A N 1
ATOM 664 C CA . GLY A 1 84 ? 16.661 -0.710 -10.073 1.00 87.00 84 GLY A CA 1
ATOM 665 C C . GLY A 1 84 ? 16.826 -1.916 -9.135 1.00 87.00 84 GLY A C 1
ATOM 666 O O . GLY A 1 84 ? 16.669 -3.065 -9.563 1.00 87.00 84 GLY A O 1
ATOM 667 N N . ALA A 1 85 ? 17.078 -1.674 -7.846 1.00 89.31 85 ALA A N 1
ATOM 668 C CA . ALA A 1 85 ? 17.202 -2.730 -6.841 1.00 89.31 85 ALA A CA 1
ATOM 669 C C . ALA A 1 85 ? 15.855 -3.429 -6.588 1.00 89.31 85 ALA A C 1
ATOM 671 O O . ALA A 1 85 ? 15.789 -4.661 -6.554 1.00 89.31 85 ALA A O 1
ATOM 672 N N . VAL A 1 86 ? 14.764 -2.658 -6.501 1.00 91.62 86 VAL A N 1
ATOM 673 C CA . VAL A 1 86 ? 13.399 -3.188 -6.348 1.00 91.62 86 VAL A CA 1
ATOM 674 C C . VAL A 1 86 ? 13.027 -4.079 -7.534 1.00 91.62 86 VAL A C 1
ATOM 676 O O . VAL A 1 86 ? 12.614 -5.222 -7.334 1.00 91.62 86 VAL A O 1
ATOM 679 N N . ILE A 1 87 ? 13.235 -3.610 -8.769 1.00 90.25 87 ILE A N 1
ATOM 680 C CA . ILE A 1 87 ? 12.956 -4.395 -9.983 1.00 90.25 87 ILE A CA 1
ATOM 681 C C . ILE A 1 87 ? 13.767 -5.696 -9.986 1.00 90.25 87 ILE A C 1
ATOM 683 O O . ILE A 1 87 ? 13.232 -6.758 -10.310 1.00 90.25 87 ILE A O 1
ATOM 687 N N . SER A 1 88 ? 15.042 -5.639 -9.596 1.00 91.81 88 SER A N 1
ATOM 688 C CA . SER A 1 88 ? 15.908 -6.822 -9.531 1.00 91.81 88 SER A CA 1
ATOM 689 C C . SER A 1 88 ? 15.389 -7.856 -8.530 1.00 91.81 88 SER A C 1
ATOM 691 O O . SER A 1 88 ? 15.351 -9.049 -8.838 1.00 91.81 88 SER A O 1
ATOM 693 N N . LYS A 1 89 ? 14.896 -7.411 -7.367 1.00 93.06 89 LYS A N 1
ATOM 694 C CA . LYS A 1 89 ? 14.277 -8.301 -6.379 1.00 93.06 89 LYS A CA 1
ATOM 695 C C . LYS A 1 89 ? 12.978 -8.925 -6.890 1.00 93.06 89 LYS A C 1
ATOM 697 O O . LYS A 1 89 ? 12.768 -10.117 -6.689 1.00 93.06 89 LYS A O 1
ATOM 702 N N . PHE A 1 90 ? 12.129 -8.159 -7.577 1.00 92.81 90 PHE A N 1
ATOM 703 C CA . PHE A 1 90 ? 10.897 -8.681 -8.185 1.00 92.81 90 PHE A CA 1
ATOM 704 C C . PHE A 1 90 ? 11.198 -9.782 -9.208 1.00 92.81 90 PHE A C 1
ATOM 706 O O . PHE A 1 90 ? 10.580 -10.847 -9.176 1.00 92.81 90 PHE A O 1
ATOM 713 N N . LYS A 1 91 ? 12.211 -9.576 -10.056 1.00 91.75 91 LYS A N 1
ATOM 714 C CA . LYS A 1 91 ? 12.673 -10.600 -11.001 1.00 91.75 91 LYS A CA 1
ATOM 715 C C . LYS A 1 91 ? 13.155 -11.861 -10.282 1.00 91.75 91 LYS A C 1
ATOM 717 O O . LYS A 1 91 ? 12.779 -12.959 -10.680 1.00 91.75 91 LYS A O 1
ATOM 722 N N . SER A 1 92 ? 13.928 -11.721 -9.199 1.00 95.75 92 SER A N 1
ATOM 723 C CA . SER A 1 92 ? 14.475 -12.877 -8.472 1.00 95.75 92 SER A CA 1
ATOM 724 C C . SER A 1 92 ? 13.405 -13.735 -7.789 1.00 95.75 92 SER A C 1
ATOM 726 O O . SER A 1 92 ? 13.637 -14.914 -7.553 1.00 95.75 92 SER A O 1
ATOM 728 N N . ILE A 1 93 ? 12.255 -13.155 -7.431 1.00 95.75 93 ILE A N 1
ATOM 729 C CA . ILE A 1 93 ? 11.119 -13.887 -6.841 1.00 95.75 93 ILE A CA 1
ATOM 730 C C . ILE A 1 93 ? 10.128 -14.401 -7.901 1.00 95.75 93 ILE A C 1
ATOM 732 O O . ILE A 1 93 ? 9.055 -14.883 -7.551 1.00 95.75 93 ILE A O 1
ATOM 736 N N . GLY A 1 94 ? 10.458 -14.282 -9.194 1.00 94.88 94 GLY A N 1
ATOM 737 C CA . GLY A 1 94 ? 9.614 -14.743 -10.300 1.00 94.88 94 GLY A CA 1
ATOM 738 C C . GLY A 1 94 ? 8.417 -13.837 -10.609 1.00 94.88 94 GLY A C 1
ATOM 739 O O . GLY A 1 94 ? 7.506 -14.246 -11.331 1.00 94.88 94 GLY A O 1
ATOM 740 N N . ALA A 1 95 ? 8.387 -12.606 -10.090 1.00 92.94 95 ALA A N 1
ATOM 741 C CA . ALA A 1 95 ? 7.310 -11.666 -10.377 1.00 92.94 95 ALA A CA 1
ATOM 742 C C . ALA A 1 95 ? 7.487 -11.060 -11.780 1.00 92.94 95 ALA A C 1
ATOM 744 O O . ALA A 1 95 ? 8.315 -10.177 -11.995 1.00 92.94 95 ALA A O 1
ATOM 745 N N . ALA A 1 96 ? 6.686 -11.532 -12.738 1.00 87.81 96 ALA A N 1
ATOM 746 C CA . ALA A 1 96 ? 6.753 -11.085 -14.132 1.00 87.81 96 ALA A CA 1
ATOM 747 C C . ALA A 1 96 ? 6.000 -9.769 -14.406 1.00 87.81 96 ALA A C 1
ATOM 749 O O . ALA A 1 96 ? 6.311 -9.069 -15.366 1.00 87.81 96 ALA A O 1
ATOM 750 N N . LYS A 1 97 ? 4.984 -9.440 -13.596 1.00 90.88 97 LYS A N 1
ATOM 751 C CA . LYS A 1 97 ? 4.137 -8.252 -13.784 1.00 90.88 97 LYS A CA 1
ATOM 752 C C . LYS A 1 97 ? 3.537 -7.757 -12.473 1.00 90.88 97 LYS A C 1
ATOM 754 O O . LYS A 1 97 ? 3.278 -8.548 -11.565 1.00 90.88 97 LYS A O 1
ATOM 759 N N . PHE A 1 98 ? 3.242 -6.462 -12.410 1.00 90.19 98 PHE A N 1
ATOM 760 C CA . PHE A 1 98 ? 2.428 -5.900 -11.335 1.00 90.19 98 PHE A CA 1
ATOM 761 C C . PHE A 1 98 ? 0.972 -6.353 -11.467 1.00 90.19 98 PHE A C 1
ATOM 763 O O . PHE A 1 98 ? 0.421 -6.406 -12.567 1.00 90.19 98 PHE A O 1
ATOM 770 N N . LYS A 1 99 ? 0.331 -6.655 -10.330 1.00 92.94 99 LYS A N 1
ATOM 771 C CA . LYS A 1 99 ? -1.102 -6.984 -10.286 1.00 92.94 99 LYS A CA 1
ATOM 772 C C . LYS A 1 99 ? -1.974 -5.764 -10.603 1.00 92.94 99 LYS A C 1
ATOM 774 O O . LYS A 1 99 ? -2.978 -5.906 -11.288 1.00 92.94 99 LYS A O 1
ATOM 779 N N . ASN A 1 100 ? -1.581 -4.587 -10.113 1.00 95.44 100 ASN A N 1
ATOM 780 C CA . ASN A 1 100 ? -2.193 -3.301 -10.437 1.00 95.44 100 ASN A CA 1
ATOM 781 C C . ASN A 1 100 ? -1.116 -2.360 -11.014 1.00 95.44 100 ASN A C 1
ATOM 783 O O . ASN A 1 100 ? -0.291 -1.867 -10.245 1.00 95.44 100 ASN A O 1
ATOM 787 N N . PRO A 1 101 ? -1.099 -2.109 -12.335 1.00 94.62 101 PRO A N 1
ATOM 788 C CA . PRO A 1 101 ? -0.105 -1.241 -12.967 1.00 94.62 101 PRO A CA 1
ATOM 789 C C . PRO A 1 101 ? -0.134 0.223 -12.504 1.00 94.62 101 PRO A C 1
ATOM 791 O O . PRO A 1 101 ? 0.882 0.894 -12.628 1.00 94.62 101 PRO A O 1
ATOM 794 N N . SER A 1 102 ? -1.250 0.708 -11.948 1.00 96.38 102 SER A N 1
ATOM 795 C CA . SER A 1 102 ? -1.378 2.093 -11.458 1.00 96.38 102 SER A CA 1
ATOM 796 C C . SER A 1 102 ? -0.909 2.281 -10.009 1.00 96.38 102 SER A C 1
ATOM 798 O O . SER A 1 102 ? -0.862 3.403 -9.514 1.00 96.38 102 SER A O 1
ATOM 800 N N . GLN A 1 103 ? -0.600 1.192 -9.300 1.00 96.31 103 GLN A N 1
ATOM 801 C CA . GLN A 1 103 ? -0.148 1.228 -7.907 1.00 96.31 103 GLN A CA 1
ATOM 802 C C . GLN A 1 103 ? 1.290 1.764 -7.735 1.00 96.31 103 GLN A C 1
ATOM 804 O O . GLN A 1 103 ? 1.495 2.591 -6.844 1.00 96.31 103 GLN A O 1
ATOM 809 N N . PRO A 1 104 ? 2.305 1.324 -8.505 1.00 94.50 104 PRO A N 1
ATOM 810 C CA . PRO A 1 104 ? 3.665 1.812 -8.311 1.00 94.50 104 PRO A CA 1
ATOM 811 C C . PRO A 1 104 ? 3.842 3.253 -8.813 1.00 94.50 104 PRO A C 1
ATOM 813 O O . PRO A 1 104 ? 3.416 3.599 -9.912 1.00 94.50 104 PRO A O 1
ATOM 816 N N . VAL A 1 105 ? 4.530 4.070 -8.017 1.00 94.44 105 VAL A N 1
ATOM 817 C CA . VAL A 1 105 ? 4.940 5.439 -8.346 1.00 94.44 105 VAL A CA 1
ATOM 818 C C . VAL A 1 105 ? 6.463 5.511 -8.258 1.00 94.44 105 VAL A C 1
ATOM 820 O O . VAL A 1 105 ? 7.045 5.212 -7.215 1.00 94.44 105 VAL A O 1
ATOM 823 N N . PHE A 1 106 ? 7.111 5.897 -9.355 1.00 91.56 106 PHE A N 1
ATOM 824 C CA . PHE A 1 106 ? 8.566 6.012 -9.441 1.00 91.56 106 PHE A CA 1
ATOM 825 C C . PHE A 1 106 ? 8.943 7.485 -9.551 1.00 91.56 106 PHE A C 1
ATOM 827 O O . PHE A 1 106 ? 8.669 8.112 -10.574 1.00 91.56 106 PHE A O 1
ATOM 834 N N . ALA A 1 107 ? 9.555 8.037 -8.507 1.00 88.75 107 ALA A N 1
ATOM 835 C CA . ALA A 1 107 ? 10.130 9.373 -8.587 1.00 88.75 107 ALA A CA 1
ATOM 836 C C . ALA A 1 107 ? 11.542 9.274 -9.182 1.00 88.75 107 ALA A C 1
ATOM 838 O O . ALA A 1 107 ? 12.358 8.465 -8.734 1.00 88.75 107 ALA A O 1
ATOM 839 N N . LEU A 1 108 ? 11.800 10.068 -10.220 1.00 82.25 108 LEU A N 1
ATOM 840 C CA . LEU A 1 108 ? 13.101 10.170 -10.876 1.00 82.25 108 LEU A CA 1
ATOM 841 C C . LEU A 1 108 ? 13.767 11.461 -10.399 1.00 82.25 108 LEU A C 1
ATOM 843 O O . LEU A 1 108 ? 13.523 12.521 -10.971 1.00 82.25 108 LEU A O 1
ATOM 847 N N . ASP A 1 109 ? 14.542 11.362 -9.320 1.00 74.50 109 ASP A N 1
ATOM 848 C CA . ASP A 1 109 ? 15.102 12.521 -8.604 1.00 74.50 109 ASP A CA 1
ATOM 849 C C . ASP A 1 109 ? 16.640 12.601 -8.681 1.00 74.50 109 ASP A C 1
ATOM 851 O O . ASP A 1 109 ? 17.258 13.574 -8.255 1.00 74.50 109 ASP A O 1
ATOM 855 N N . HIS A 1 110 ? 17.296 11.596 -9.267 1.00 71.75 110 HIS A N 1
ATOM 856 C CA . HIS A 1 110 ? 18.748 11.576 -9.453 1.00 71.75 110 HIS A CA 1
ATOM 857 C C . HIS A 1 110 ? 19.131 11.609 -10.936 1.00 71.75 110 HIS A C 1
ATOM 859 O O . HIS A 1 110 ? 18.476 11.003 -11.782 1.00 71.75 110 HIS A O 1
ATOM 865 N N . ASP A 1 111 ? 20.196 12.350 -11.247 1.00 62.41 111 ASP A N 1
ATOM 866 C CA . ASP A 1 111 ? 20.846 12.463 -12.562 1.00 62.41 111 ASP A CA 1
ATOM 867 C C . ASP A 1 111 ? 20.012 13.030 -13.727 1.00 62.41 111 ASP A C 1
ATOM 869 O O . ASP A 1 111 ? 20.541 13.183 -14.827 1.00 62.41 111 ASP A O 1
ATOM 873 N N . VAL A 1 112 ? 18.766 13.469 -13.504 1.00 61.22 112 VAL A N 1
ATOM 874 C CA . VAL A 1 112 ? 17.932 14.147 -14.527 1.00 61.22 112 VAL A CA 1
ATOM 875 C C . VAL A 1 112 ? 18.611 15.399 -15.113 1.00 61.22 112 VAL A C 1
ATOM 877 O O . VAL A 1 112 ? 18.278 15.835 -16.214 1.00 61.22 112 VAL A O 1
ATOM 880 N N . GLN A 1 113 ? 19.584 15.974 -14.402 1.00 60.75 113 GLN A N 1
ATOM 881 C CA . GLN A 1 113 ? 20.290 17.194 -14.798 1.00 60.75 113 GLN A CA 1
ATOM 882 C C . GLN A 1 113 ? 21.756 16.982 -15.208 1.00 60.75 113 GLN A C 1
ATOM 884 O O . GLN A 1 113 ? 22.414 17.959 -15.577 1.00 60.75 113 GLN A O 1
ATOM 889 N N . ASN A 1 114 ? 22.285 15.753 -15.181 1.00 65.62 114 ASN A N 1
ATOM 890 C CA . ASN A 1 114 ? 23.675 15.517 -15.574 1.00 65.62 114 ASN A CA 1
ATOM 891 C C . ASN A 1 114 ? 23.807 15.619 -17.098 1.00 65.62 114 ASN A C 1
ATOM 893 O O . ASN A 1 114 ? 23.255 14.818 -17.845 1.00 65.62 114 ASN A O 1
ATOM 897 N N . LYS A 1 115 ? 24.533 16.642 -17.557 1.00 70.56 115 LYS A N 1
ATOM 898 C CA . LYS A 1 115 ? 24.777 16.924 -18.985 1.00 70.56 115 LYS A CA 1
ATOM 899 C C . LYS A 1 115 ? 26.110 16.377 -19.498 1.00 70.56 115 LYS A C 1
ATOM 901 O O . LYS A 1 115 ? 26.400 16.500 -20.682 1.00 70.56 115 LYS A O 1
ATOM 906 N N . SER A 1 116 ? 26.937 15.847 -18.607 1.00 70.62 116 SER A N 1
ATOM 907 C CA . SER A 1 116 ? 28.222 15.237 -18.931 1.00 70.62 116 SER A CA 1
ATOM 908 C C . SER A 1 116 ? 28.061 13.733 -19.121 1.00 70.62 116 SER A C 1
ATOM 910 O O . SER A 1 116 ? 27.325 13.093 -18.370 1.00 70.62 116 SER A O 1
ATOM 912 N N . GLU A 1 117 ? 28.779 13.175 -20.094 1.00 69.06 117 GLU A N 1
ATOM 913 C CA . GLU A 1 117 ? 28.924 11.725 -20.229 1.00 69.06 117 GLU A CA 1
ATOM 914 C C . GLU A 1 117 ? 29.609 11.151 -18.979 1.00 69.06 117 GLU A C 1
ATOM 916 O O . GLU A 1 117 ? 30.455 11.811 -18.367 1.00 69.06 117 GLU A O 1
ATOM 921 N N . LYS A 1 118 ? 29.188 9.952 -18.573 1.00 61.28 118 LYS A N 1
ATOM 922 C CA . LYS A 1 118 ? 29.768 9.218 -17.447 1.00 61.28 118 LYS A CA 1
ATOM 923 C C . LYS A 1 118 ? 30.852 8.267 -17.927 1.00 61.28 118 LYS A C 1
ATOM 925 O O . LYS A 1 118 ? 30.610 7.608 -18.961 1.00 61.28 118 LYS A O 1
#

InterPro domains:
  IPR015931 Aconitase/3-isopropylmalate dehydratase large subunit, alpha/beta/alpha, subdomain 1/3 [G3DSA:3.30.499.10] (14-118)
  IPR036008 Aconitase, iron-sulfur domain [SSF53732] (24-117)
  IPR050067 Isopropylmalate dehydratase and related enzymes [PTHR43822] (32-118)

Sequence (118 aa):
MLRFSTPSLLRSHSVSGFYHNSRIGSSLAYRRMLATTTTAVQPQNMIEKIVQRYAVDLPPNQTVRSGDFVTIRPEHILTHDNTGAVISKFKSIGAAKFKNPSQPVFALDHDVQNKSEK

Secondary structure (DSSP, 8-state):
-----PPP---------------------------------PPPPHHHHHHHHHB-SPPTT----TT----B--S-EEEES-HHHHHHHHHHTT--S-SSTTSEEEE--SSTT--S--